Protein AF-A0A412KLX7-F1 (afdb_monomer)

pLDDT: mean 86.43, std 16.02, range [36.03, 97.81]

Nearest PDB structures (foldseek):
  3syl-assembly1_B  TM=7.889E-01  e=3.584E-02  Cereibacter sphaeroides

Foldseek 3Di:
DPPDDLADEDPLLVVLLVVVLVVCVVPDDPPDDNVVVVVLLVVQLLVLLVVVQVPDPDDDSCSVRYRYNSSNVRSVVVVVVVVVD

Solvent-accessible surface area (backbone atoms only — not comparable to full-atom values): 5005 Å² total; per-residue (Å²): 130,92,85,76,68,81,62,44,65,36,76,64,20,47,54,50,52,52,50,53,53,49,53,52,61,74,69,52,60,97,81,62,46,72,71,57,57,52,48,55,49,51,55,33,30,52,54,34,39,52,62,54,51,75,71,48,92,79,80,49,73,65,64,78,23,47,40,42,43,70,20,52,58,47,30,60,53,53,58,61,59,63,73,76,109

Organism: NCBI:txid40520

Structure (mmCIF, N/CA/C/O backbone):
data_AF-A0A412KLX7-F1
#
_entry.id   AF-A0A412KLX7-F1
#
loop_
_atom_site.group_PDB
_atom_site.id
_atom_site.type_symbol
_atom_site.label_atom_id
_atom_site.label_alt_id
_atom_site.label_comp_id
_atom_site.label_asym_id
_atom_site.label_entity_id
_atom_site.label_seq_id
_atom_site.pdbx_PDB_ins_code
_atom_site.Cartn_x
_atom_site.Cartn_y
_atom_site.Cartn_z
_atom_site.occupancy
_atom_site.B_iso_or_equiv
_atom_site.auth_seq_id
_atom_site.auth_comp_id
_atom_site.auth_asym_id
_atom_site.auth_atom_id
_atom_site.pdbx_PDB_model_num
ATOM 1 N N . MET A 1 1 ? -4.918 -20.441 1.713 1.00 36.03 1 MET A N 1
ATOM 2 C CA . MET A 1 1 ? -4.065 -19.254 1.946 1.00 36.03 1 MET A CA 1
ATOM 3 C C . MET A 1 1 ? -3.600 -18.780 0.585 1.00 36.03 1 MET A C 1
ATOM 5 O O . MET A 1 1 ? -3.071 -19.604 -0.142 1.00 36.03 1 MET A O 1
ATOM 9 N N . CYS A 1 2 ? -3.866 -17.535 0.189 1.00 42.09 2 CYS A N 1
ATOM 10 C CA . CYS A 1 2 ? -3.366 -17.015 -1.087 1.00 42.09 2 CYS A CA 1
ATOM 11 C C . CYS A 1 2 ? -1.856 -16.792 -0.948 1.00 42.09 2 CYS A C 1
ATOM 13 O O . CYS A 1 2 ? -1.448 -15.889 -0.224 1.00 42.09 2 CYS A O 1
ATOM 15 N N . VAL A 1 3 ? -1.049 -17.665 -1.557 1.00 49.94 3 VAL A N 1
ATOM 16 C CA . VAL A 1 3 ? 0.421 -17.665 -1.414 1.00 49.94 3 VAL A CA 1
ATOM 17 C C . VAL A 1 3 ? 1.115 -16.898 -2.551 1.00 49.94 3 VAL A C 1
ATOM 19 O O . VAL A 1 3 ? 2.315 -16.673 -2.489 1.00 49.94 3 VAL A O 1
ATOM 22 N N . GLU A 1 4 ? 0.374 -16.416 -3.550 1.00 53.06 4 GLU A N 1
ATOM 23 C CA . GLU A 1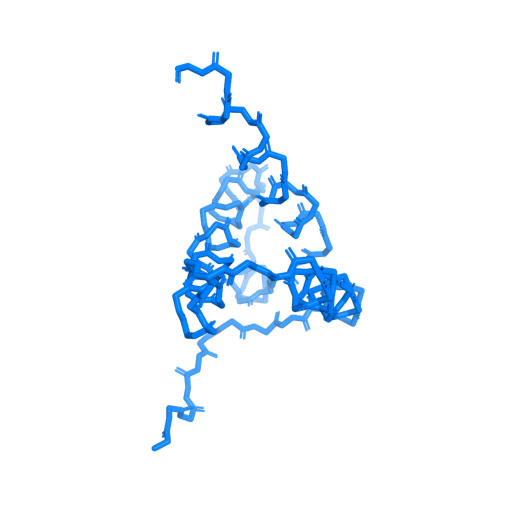 4 ? 0.930 -15.671 -4.686 1.00 53.06 4 GLU A CA 1
ATOM 24 C C . GLU A 1 4 ? 0.077 -14.430 -4.963 1.00 53.06 4 GLU A C 1
ATOM 26 O O . GLU A 1 4 ? -0.891 -14.459 -5.715 1.00 53.06 4 GLU A O 1
ATOM 31 N N . SER A 1 5 ? 0.403 -13.320 -4.302 1.00 59.12 5 SER A N 1
ATOM 32 C CA . SER A 1 5 ? 0.122 -12.008 -4.882 1.00 59.12 5 SER A CA 1
ATOM 33 C C . SER A 1 5 ? 1.374 -11.615 -5.654 1.00 59.12 5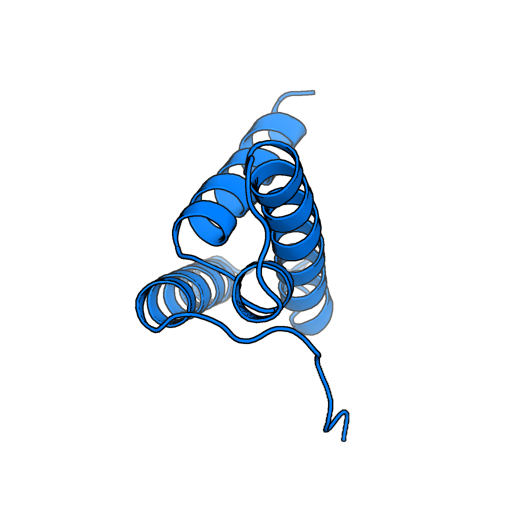 SER A C 1
ATOM 35 O O . SER A 1 5 ? 2.436 -11.492 -5.049 1.00 59.12 5 SER A O 1
ATOM 37 N N . ASP A 1 6 ? 1.252 -11.388 -6.964 1.00 80.62 6 ASP A N 1
ATOM 38 C CA . ASP A 1 6 ? 2.358 -10.945 -7.833 1.00 80.62 6 ASP A CA 1
ATOM 39 C C . ASP A 1 6 ? 2.945 -9.582 -7.426 1.00 80.62 6 ASP A C 1
ATOM 41 O O . ASP A 1 6 ? 3.971 -9.146 -7.950 1.00 80.62 6 ASP A O 1
ATOM 45 N N . TYR A 1 7 ? 2.292 -8.896 -6.486 1.00 89.62 7 TYR A N 1
ATOM 46 C CA . TYR A 1 7 ? 2.689 -7.586 -6.006 1.00 89.62 7 TYR A CA 1
ATOM 47 C C . TYR A 1 7 ? 3.462 -7.637 -4.693 1.00 89.62 7 TYR A C 1
ATOM 49 O O . TYR A 1 7 ? 3.025 -8.244 -3.715 1.00 89.62 7 TYR A O 1
ATOM 57 N N . VAL A 1 8 ? 4.568 -6.894 -4.655 1.00 92.94 8 VAL A N 1
ATOM 58 C CA . VAL A 1 8 ? 5.432 -6.730 -3.484 1.00 92.94 8 VAL A CA 1
ATOM 59 C C . VAL 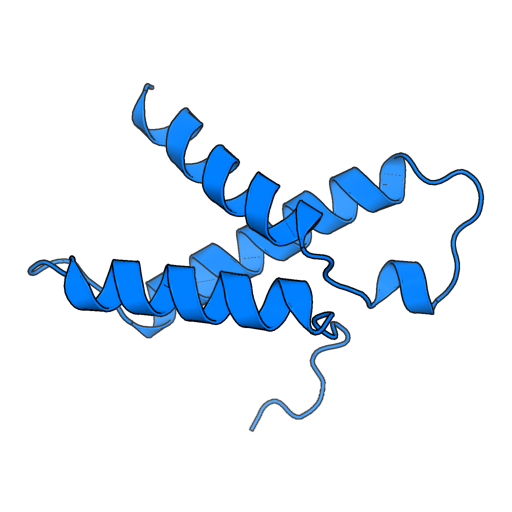A 1 8 ? 5.490 -5.253 -3.108 1.00 92.94 8 VAL A C 1
ATOM 61 O O . VAL A 1 8 ? 5.800 -4.395 -3.940 1.00 92.94 8 VAL A O 1
ATOM 64 N N . LEU A 1 9 ? 5.207 -4.946 -1.843 1.00 94.75 9 LEU A N 1
ATOM 65 C CA . LEU A 1 9 ? 5.353 -3.596 -1.304 1.00 94.75 9 LEU A CA 1
ATOM 66 C C . LEU A 1 9 ? 6.835 -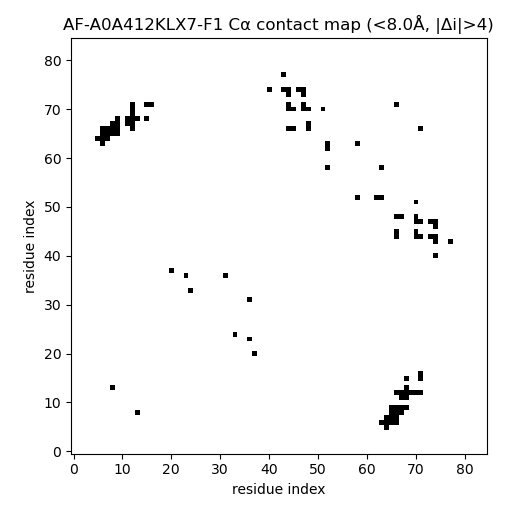3.253 -1.149 1.00 94.75 9 LEU A C 1
ATOM 68 O O . LEU A 1 9 ? 7.630 -4.061 -0.668 1.00 94.75 9 LEU A O 1
ATOM 72 N N . SER A 1 10 ? 7.219 -2.031 -1.514 1.00 96.25 10 SER A N 1
ATOM 73 C CA . SER A 1 10 ? 8.473 -1.487 -1.005 1.00 96.25 10 SER A CA 1
ATOM 74 C C . SER A 1 10 ? 8.340 -1.172 0.485 1.00 96.25 10 SER A C 1
ATOM 76 O O . SER A 1 10 ? 7.244 -0.941 0.993 1.00 96.25 10 SER A O 1
ATOM 78 N N . LYS A 1 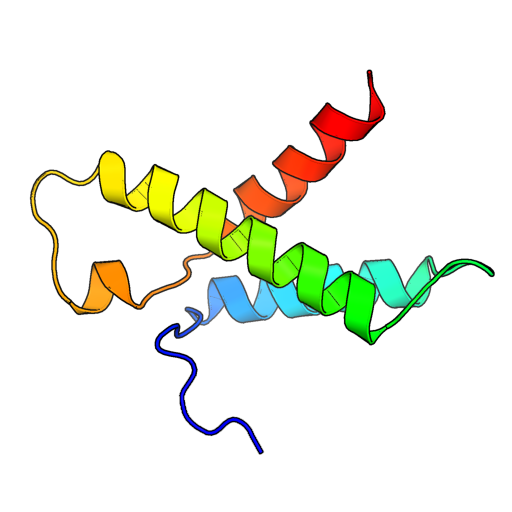11 ? 9.466 -1.118 1.202 1.00 96.31 11 LYS A N 1
ATOM 79 C CA . LYS A 1 11 ? 9.475 -0.871 2.653 1.00 96.31 11 LYS A CA 1
ATOM 80 C C . LYS A 1 11 ? 8.725 0.407 3.048 1.00 96.31 11 LYS A C 1
ATOM 82 O O . LYS A 1 11 ? 8.035 0.441 4.057 1.00 96.31 11 LYS A O 1
ATOM 87 N N . GLN A 1 12 ? 8.838 1.459 2.238 1.00 97.19 12 GLN A N 1
ATOM 88 C CA . GLN A 1 12 ? 8.109 2.707 2.472 1.00 97.19 12 GLN A CA 1
ATOM 89 C C . GLN A 1 12 ? 6.605 2.555 2.216 1.00 97.19 12 GLN A C 1
ATOM 91 O O . GLN A 1 12 ? 5.805 3.109 2.962 1.00 97.19 12 GLN A O 1
ATOM 96 N N . ALA A 1 13 ? 6.217 1.796 1.187 1.00 96.94 13 ALA A N 1
ATOM 97 C CA . ALA A 1 13 ? 4.815 1.515 0.903 1.00 96.94 13 ALA A CA 1
ATOM 98 C C . ALA A 1 13 ? 4.164 0.701 2.030 1.00 96.94 13 ALA A C 1
ATOM 100 O O . ALA A 1 13 ? 3.045 1.000 2.429 1.00 96.94 13 ALA A O 1
ATOM 101 N N . GLU A 1 14 ? 4.878 -0.283 2.579 1.00 96.94 14 GLU A N 1
ATOM 102 C CA . GLU A 1 14 ? 4.414 -1.079 3.716 1.00 96.94 14 GLU A CA 1
ATOM 103 C C . GLU A 1 14 ? 4.133 -0.210 4.948 1.00 96.94 14 GLU A C 1
ATOM 105 O O . GLU A 1 14 ? 3.053 -0.309 5.529 1.00 96.94 14 GLU A O 1
ATOM 110 N N . ILE A 1 15 ? 5.060 0.688 5.302 1.00 97.81 15 ILE A N 1
ATOM 111 C CA . ILE A 1 15 ? 4.893 1.620 6.427 1.00 97.81 15 ILE A CA 1
ATOM 112 C C . ILE A 1 15 ? 3.637 2.484 6.243 1.00 97.81 15 ILE A C 1
ATOM 114 O O . ILE A 1 15 ? 2.832 2.613 7.167 1.00 97.81 15 ILE A O 1
ATOM 118 N N . GLU A 1 16 ? 3.431 3.049 5.051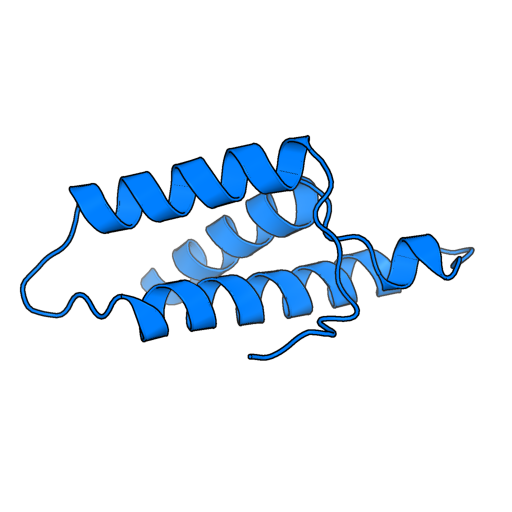 1.00 97.38 16 GLU A N 1
ATOM 119 C CA . GLU A 1 16 ? 2.257 3.891 4.785 1.00 97.38 16 GLU A CA 1
ATOM 120 C C . GLU A 1 16 ? 0.950 3.089 4.753 1.00 97.38 16 GLU A C 1
ATOM 122 O O . GLU A 1 16 ? -0.065 3.545 5.278 1.00 97.38 16 GLU A O 1
ATOM 127 N N . VAL A 1 17 ? 0.956 1.871 4.202 1.00 96.31 17 VAL A N 1
ATOM 128 C CA . VAL A 1 17 ? -0.213 0.979 4.234 1.00 96.31 17 VAL A CA 1
ATOM 129 C C . VAL A 1 17 ? -0.586 0.636 5.674 1.00 96.31 17 VAL A C 1
ATOM 131 O O . VAL A 1 17 ? -1.759 0.741 6.036 1.00 96.31 17 VAL A O 1
ATOM 134 N N . GLN A 1 18 ? 0.390 0.283 6.516 1.00 96.56 18 GLN A N 1
ATOM 135 C CA . GLN A 1 18 ? 0.153 0.013 7.936 1.00 96.56 18 GLN A CA 1
ATOM 136 C C . GLN A 1 18 ? -0.443 1.234 8.642 1.00 96.56 18 GLN A C 1
ATOM 138 O O . GLN A 1 18 ? -1.420 1.099 9.380 1.00 96.56 18 GLN A O 1
ATOM 143 N N . LYS A 1 19 ? 0.089 2.431 8.374 1.00 96.44 19 LYS A N 1
ATOM 144 C CA . LYS A 1 19 ? -0.441 3.687 8.913 1.00 96.44 19 LYS A CA 1
ATOM 145 C C . LYS A 1 19 ? -1.892 3.926 8.486 1.00 96.44 19 LYS A C 1
ATOM 147 O O . LYS A 1 19 ? -2.730 4.190 9.341 1.00 96.44 19 LYS A O 1
ATOM 152 N N . ILE A 1 20 ? -2.212 3.773 7.199 1.00 94.38 20 ILE A N 1
ATOM 153 C CA . ILE A 1 20 ? -3.581 3.938 6.679 1.00 94.38 20 ILE A CA 1
ATOM 154 C C . ILE A 1 20 ? -4.545 2.953 7.342 1.00 94.38 20 ILE A C 1
ATOM 156 O O . ILE A 1 20 ? -5.634 3.341 7.760 1.00 94.38 20 ILE A O 1
ATOM 160 N N . LEU A 1 21 ? -4.169 1.676 7.434 1.00 94.69 21 LEU A N 1
ATOM 161 C CA . LEU A 1 21 ? -5.023 0.657 8.044 1.00 94.69 21 LEU A CA 1
ATOM 162 C C . LEU A 1 21 ? -5.236 0.921 9.537 1.00 94.69 21 LEU A C 1
ATOM 164 O O . LEU A 1 21 ? -6.356 0.761 10.021 1.00 94.69 21 LEU A O 1
ATOM 168 N N . LYS A 1 22 ? -4.198 1.380 10.246 1.00 95.44 22 LYS A N 1
ATOM 169 C CA . LYS A 1 22 ? -4.300 1.795 11.647 1.00 95.44 22 LYS A CA 1
ATOM 170 C C . LYS A 1 22 ? -5.255 2.977 11.814 1.00 95.44 22 LYS A C 1
ATOM 172 O O . LYS A 1 22 ? -6.177 2.877 12.613 1.00 95.44 22 LYS A O 1
ATOM 177 N N . GLU A 1 23 ? -5.102 4.034 11.017 1.00 93.75 23 GLU A N 1
ATOM 178 C CA . GLU A 1 23 ? -5.993 5.205 11.040 1.00 93.75 23 GLU A CA 1
ATOM 179 C C . GLU A 1 23 ? -7.455 4.812 10.766 1.00 93.75 23 GLU A C 1
ATOM 181 O O . GLU A 1 23 ? -8.358 5.235 11.486 1.00 93.75 23 GLU A O 1
ATOM 186 N N . LYS A 1 24 ? -7.700 3.951 9.768 1.00 91.31 24 LYS A N 1
ATOM 187 C CA . LYS A 1 24 ? -9.046 3.434 9.466 1.00 91.31 24 LYS A CA 1
ATOM 188 C C . LYS A 1 24 ? -9.632 2.619 10.615 1.00 91.31 24 LYS A C 1
ATOM 190 O O . LYS A 1 24 ? -10.821 2.725 10.897 1.00 91.31 24 LYS A O 1
ATOM 195 N N . TYR A 1 25 ? -8.813 1.789 11.254 1.00 93.12 25 TYR A N 1
ATOM 196 C CA . TYR A 1 25 ? -9.246 0.986 12.388 1.00 93.12 25 TYR A CA 1
ATOM 197 C C . TYR A 1 25 ? -9.536 1.853 13.618 1.00 93.12 25 TYR A C 1
ATOM 199 O O . TYR A 1 25 ? -10.526 1.622 14.307 1.00 93.12 25 TYR A O 1
ATOM 207 N N . GLU A 1 26 ? -8.705 2.853 13.905 1.00 94.94 26 GLU A N 1
ATOM 208 C CA . GLU A 1 26 ? -8.896 3.782 15.024 1.00 94.94 26 GLU A CA 1
ATOM 209 C C . GLU A 1 26 ? -10.123 4.682 14.817 1.00 94.94 26 GLU A C 1
ATOM 211 O O . GLU A 1 26 ? -10.884 4.889 15.758 1.00 94.94 26 GLU A O 1
ATOM 216 N N . GLY A 1 27 ? -10.368 5.138 13.585 1.00 91.88 27 GLY A N 1
ATOM 217 C CA . GLY A 1 27 ? -11.532 5.945 13.200 1.00 91.88 27 GLY A CA 1
ATOM 218 C C . GLY A 1 27 ? -12.780 5.150 12.799 1.00 91.88 27 GLY A C 1
ATOM 219 O O . GLY A 1 27 ? -13.662 5.703 12.143 1.00 91.88 27 GLY A O 1
ATOM 220 N N . ARG A 1 28 ? -12.853 3.853 13.121 1.00 94.44 28 ARG A N 1
ATOM 221 C CA . ARG A 1 28 ? -13.948 2.978 12.681 1.00 94.44 28 ARG A CA 1
ATOM 222 C C . ARG A 1 28 ? -15.297 3.358 13.294 1.00 94.44 28 ARG A C 1
ATOM 224 O O . ARG A 1 28 ? -15.387 3.667 14.481 1.00 94.44 28 ARG A O 1
ATOM 231 N N . ASP A 1 29 ? -16.356 3.227 12.504 1.00 92.31 29 ASP A N 1
ATOM 232 C CA . ASP A 1 29 ? -17.744 3.400 12.933 1.00 92.31 29 ASP A CA 1
ATOM 233 C C . ASP A 1 29 ? -18.536 2.077 12.835 1.00 92.31 29 ASP A C 1
ATOM 235 O O . ASP A 1 29 ? -17.977 1.001 12.609 1.00 92.31 29 ASP A O 1
ATOM 239 N N . LYS A 1 30 ? -19.865 2.146 12.989 1.00 90.38 30 LYS A N 1
ATOM 240 C CA . LYS A 1 30 ? -20.766 0.985 12.866 1.00 90.38 30 LYS A CA 1
ATOM 241 C C . LYS A 1 30 ? -20.789 0.342 11.469 1.00 90.38 30 LYS A C 1
ATOM 243 O O . LYS A 1 30 ? -21.254 -0.786 11.340 1.00 90.38 30 LYS A O 1
ATOM 248 N N . ASN A 1 31 ? -20.338 1.052 10.435 1.00 89.12 31 ASN A N 1
ATOM 249 C CA . ASN A 1 31 ? -20.317 0.588 9.048 1.00 89.12 31 ASN A CA 1
ATOM 250 C C . ASN A 1 31 ? -18.948 0.020 8.646 1.00 89.12 31 ASN A C 1
ATOM 252 O O . ASN A 1 31 ? -18.794 -0.496 7.535 1.00 89.12 31 ASN A O 1
ATOM 256 N N . PHE A 1 32 ? -17.952 0.114 9.527 1.00 90.00 32 PHE A N 1
ATOM 257 C CA . PHE A 1 32 ? -16.603 -0.346 9.257 1.00 90.00 32 PHE A CA 1
ATOM 258 C C . PHE A 1 32 ? -16.553 -1.852 8.997 1.00 90.00 32 PHE A C 1
ATOM 260 O O . PHE A 1 32 ? -16.987 -2.676 9.804 1.00 90.00 32 PHE A O 1
ATOM 267 N N . ALA A 1 33 ? -15.956 -2.215 7.864 1.00 89.69 33 ALA A N 1
ATOM 268 C CA . ALA A 1 33 ? -15.841 -3.594 7.423 1.00 89.69 33 ALA A CA 1
ATOM 269 C C . ALA A 1 33 ? -14.377 -3.932 7.119 1.00 89.69 33 ALA A C 1
ATOM 271 O O . ALA A 1 33 ? -13.900 -3.661 6.022 1.00 89.69 33 ALA A O 1
ATOM 272 N N . ASN A 1 34 ? -13.687 -4.577 8.071 1.00 90.81 34 ASN A N 1
ATOM 273 C CA . ASN A 1 34 ? -12.258 -4.936 8.002 1.00 90.81 34 ASN A CA 1
ATOM 274 C C . ASN A 1 34 ? -11.798 -5.388 6.604 1.00 90.81 34 ASN A C 1
ATOM 276 O O . ASN A 1 34 ? -11.012 -4.713 5.943 1.00 90.81 34 ASN A O 1
ATOM 280 N N . ALA A 1 35 ? -12.324 -6.520 6.127 1.00 92.31 35 ALA A N 1
ATOM 281 C CA . ALA A 1 35 ? -11.904 -7.104 4.855 1.00 92.31 35 ALA A CA 1
ATOM 282 C C . ALA A 1 35 ? -12.234 -6.205 3.652 1.00 92.31 35 ALA A C 1
ATOM 284 O O . ALA A 1 35 ? -11.463 -6.148 2.696 1.00 92.31 35 ALA A O 1
ATOM 285 N N . ARG A 1 36 ? -13.353 -5.471 3.709 1.00 94.06 36 ARG A N 1
ATOM 286 C CA . ARG A 1 36 ? -13.751 -4.532 2.654 1.00 94.06 36 ARG A CA 1
ATOM 287 C C . ARG A 1 36 ? -12.806 -3.336 2.603 1.00 94.06 36 ARG A C 1
ATOM 289 O O . ARG A 1 36 ? -12.395 -2.948 1.520 1.00 94.06 36 ARG A O 1
ATOM 296 N N . GLU A 1 37 ? -12.410 -2.793 3.750 1.00 92.38 37 GLU A N 1
ATOM 297 C CA . GLU A 1 37 ? -11.480 -1.664 3.817 1.00 92.38 37 GLU A CA 1
ATOM 298 C C . GLU A 1 37 ? -10.093 -2.011 3.280 1.00 92.38 37 GLU A C 1
ATOM 300 O O . GLU A 1 37 ? -9.490 -1.202 2.567 1.00 92.38 37 GLU A O 1
ATOM 305 N N . VAL A 1 38 ? -9.614 -3.222 3.582 1.00 93.50 38 VAL A N 1
ATOM 306 C CA . VAL A 1 38 ? -8.357 -3.754 3.041 1.00 93.50 38 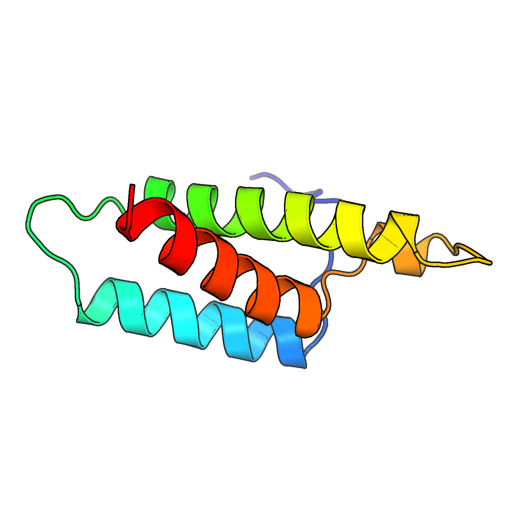VAL A CA 1
ATOM 307 C C . VAL A 1 38 ? -8.473 -3.980 1.534 1.00 93.50 38 VAL A C 1
ATOM 309 O O . VAL A 1 38 ? -7.600 -3.541 0.789 1.00 93.50 38 VAL A O 1
ATOM 312 N N . ARG A 1 39 ? -9.563 -4.602 1.066 1.00 93.31 39 ARG A N 1
ATOM 313 C CA . ARG A 1 39 ? -9.811 -4.825 -0.365 1.00 93.31 39 ARG A CA 1
ATOM 314 C C . ARG A 1 39 ? -9.871 -3.510 -1.144 1.00 93.31 39 ARG A C 1
ATOM 316 O O . ARG A 1 39 ? -9.186 -3.380 -2.151 1.00 93.31 39 ARG A O 1
ATOM 323 N N . ASN A 1 40 ? -10.624 -2.532 -0.647 1.00 92.06 40 ASN A N 1
ATOM 324 C CA . ASN A 1 40 ? -10.745 -1.211 -1.262 1.00 92.06 40 ASN A CA 1
ATOM 325 C C . ASN A 1 40 ? -9.378 -0.524 -1.386 1.00 92.06 40 ASN A C 1
ATOM 327 O O . ASN A 1 40 ? -9.083 0.083 -2.411 1.00 92.06 40 ASN A O 1
ATOM 331 N N . LEU A 1 41 ? -8.540 -0.613 -0.344 1.00 94.00 41 LEU A N 1
ATOM 332 C CA . LEU A 1 41 ? -7.181 -0.077 -0.389 1.00 94.00 41 LEU A CA 1
ATOM 333 C C . LEU A 1 41 ? -6.341 -0.802 -1.446 1.00 94.00 41 LEU A C 1
ATOM 335 O O . LEU A 1 41 ? -5.689 -0.146 -2.252 1.00 94.00 41 LEU A O 1
ATOM 339 N N . TYR A 1 42 ? -6.384 -2.133 -1.469 1.00 93.56 42 TYR A N 1
ATOM 340 C CA . TYR A 1 42 ? -5.648 -2.940 -2.438 1.00 93.56 42 TYR A CA 1
ATOM 341 C C . TYR A 1 42 ? -6.028 -2.601 -3.886 1.00 93.56 42 TYR A C 1
ATOM 343 O O . TYR A 1 42 ? -5.148 -2.322 -4.693 1.00 93.56 42 TYR A O 1
ATOM 351 N N . GLU A 1 43 ? -7.320 -2.529 -4.208 1.00 93.19 43 GLU A N 1
ATOM 352 C CA . GLU A 1 43 ? -7.793 -2.172 -5.554 1.00 93.19 43 GLU A CA 1
ATOM 353 C C . GLU A 1 43 ? -7.304 -0.774 -5.978 1.00 93.19 43 GLU A C 1
ATOM 355 O O . GLU A 1 43 ? -6.793 -0.604 -7.086 1.00 93.19 43 GLU A O 1
ATOM 360 N N . SER A 1 44 ? -7.352 0.217 -5.077 1.00 94.50 44 SER A N 1
ATOM 361 C CA . SER A 1 44 ? -6.807 1.557 -5.350 1.00 94.50 44 SER A CA 1
ATOM 362 C C . SER A 1 44 ? -5.284 1.560 -5.558 1.00 94.50 44 SER A C 1
ATOM 364 O O . SER A 1 44 ? -4.781 2.336 -6.374 1.00 94.50 44 SER A O 1
ATOM 366 N N . LEU A 1 45 ? -4.538 0.693 -4.863 1.00 95.25 45 LEU A N 1
ATOM 367 C CA . LEU A 1 45 ? -3.094 0.533 -5.073 1.00 95.25 45 LEU A CA 1
ATOM 368 C C . LEU A 1 45 ? -2.781 -0.027 -6.464 1.00 95.25 45 LEU A C 1
ATOM 370 O O . LEU A 1 45 ? -1.862 0.476 -7.112 1.00 95.25 45 LEU A O 1
ATOM 374 N N . ILE A 1 46 ? -3.548 -1.019 -6.932 1.00 9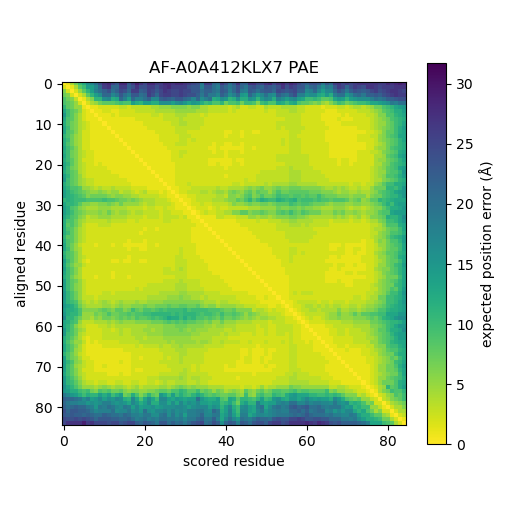3.75 46 ILE A N 1
ATOM 375 C CA . ILE A 1 46 ? -3.381 -1.601 -8.273 1.00 93.75 46 ILE A CA 1
ATOM 376 C C . ILE A 1 46 ? -3.663 -0.557 -9.357 1.00 93.75 46 ILE A C 1
ATOM 378 O O . ILE A 1 46 ? -2.846 -0.388 -10.261 1.00 93.75 46 ILE A O 1
ATOM 382 N N . ILE A 1 47 ? -4.753 0.208 -9.231 1.00 93.69 47 ILE A N 1
ATOM 383 C CA . ILE A 1 47 ? -5.087 1.292 -10.172 1.00 93.69 47 ILE A CA 1
ATOM 384 C C . ILE A 1 47 ? -3.961 2.329 -10.214 1.00 93.69 47 ILE A C 1
ATOM 386 O O . ILE A 1 47 ? -3.441 2.657 -11.281 1.00 93.69 47 ILE A O 1
ATOM 390 N N . SER A 1 48 ? -3.509 2.795 -9.047 1.00 95.25 48 SER A N 1
ATOM 391 C CA . SER A 1 48 ? -2.424 3.773 -8.996 1.00 95.25 48 SER A CA 1
ATOM 392 C C . SER A 1 48 ? -1.110 3.236 -9.576 1.00 95.25 48 SER A C 1
ATOM 394 O O . SER A 1 48 ? -0.300 3.992 -10.124 1.00 95.25 48 SER A O 1
ATOM 396 N N . GLN A 1 49 ? -0.856 1.939 -9.434 1.00 95.25 49 GLN A N 1
ATOM 397 C CA . GLN A 1 49 ? 0.330 1.308 -9.988 1.00 95.25 49 GLN A CA 1
ATOM 398 C C . GLN A 1 49 ? 0.267 1.180 -11.508 1.00 95.25 49 GLN A C 1
ATOM 400 O O . GLN A 1 49 ? 1.269 1.494 -12.157 1.00 95.25 49 GLN A O 1
ATOM 405 N N . ALA A 1 50 ? -0.897 0.855 -12.068 1.00 93.62 50 ALA A N 1
ATOM 406 C CA . ALA A 1 50 ? -1.122 0.878 -13.507 1.00 93.62 50 ALA A CA 1
ATOM 407 C C . ALA A 1 50 ? -0.862 2.281 -14.088 1.00 93.62 50 ALA A C 1
ATOM 409 O O . ALA A 1 50 ? -0.080 2.420 -15.031 1.00 93.62 50 ALA A O 1
ATOM 410 N N . ASP A 1 51 ? -1.392 3.332 -13.451 1.00 94.06 51 ASP A N 1
ATOM 411 C CA . ASP A 1 51 ? -1.157 4.729 -13.854 1.00 94.06 51 ASP A CA 1
ATOM 412 C C . ASP A 1 51 ? 0.325 5.123 -13.804 1.00 94.06 51 ASP A C 1
ATOM 414 O O . ASP A 1 51 ? 0.821 5.878 -14.647 1.00 94.06 51 ASP A O 1
ATOM 418 N N . ARG A 1 52 ? 1.052 4.633 -12.792 1.00 94.38 52 ARG A N 1
ATOM 419 C CA . ARG A 1 52 ? 2.496 4.858 -12.657 1.00 94.38 52 ARG A CA 1
ATOM 420 C C . ARG A 1 52 ? 3.264 4.157 -13.775 1.00 94.38 52 ARG A C 1
ATOM 422 O O . ARG A 1 52 ? 4.161 4.761 -14.355 1.00 94.38 52 ARG A O 1
ATOM 429 N N . ILE A 1 53 ? 2.928 2.902 -14.062 1.00 94.56 53 ILE A N 1
ATOM 430 C CA . ILE A 1 53 ? 3.577 2.073 -15.086 1.00 94.56 53 ILE A CA 1
ATOM 431 C C . ILE A 1 53 ? 3.372 2.629 -16.480 1.00 94.56 53 ILE A C 1
ATOM 433 O O . ILE A 1 53 ? 4.334 2.689 -17.241 1.00 94.56 53 ILE A O 1
ATOM 437 N N . TYR A 1 54 ? 2.162 3.095 -16.786 1.00 93.06 54 TYR A N 1
ATOM 438 C CA . TYR A 1 54 ? 1.834 3.688 -18.079 1.00 93.06 54 TYR A CA 1
ATOM 439 C C . TYR A 1 54 ? 2.772 4.850 -18.456 1.00 93.06 54 TYR A C 1
ATOM 441 O O . TYR A 1 54 ? 3.034 5.101 -19.628 1.00 93.06 54 TYR A O 1
ATOM 449 N N . LYS A 1 55 ? 3.329 5.544 -17.455 1.00 91.38 55 LYS A N 1
ATOM 450 C CA . LYS A 1 55 ? 4.230 6.691 -17.632 1.00 91.38 55 LYS A CA 1
ATOM 451 C C . LYS A 1 55 ? 5.716 6.309 -17.715 1.00 91.38 55 LYS A C 1
ATOM 453 O O . LYS A 1 55 ? 6.551 7.183 -17.944 1.00 91.38 55 LYS A O 1
ATOM 458 N N . IL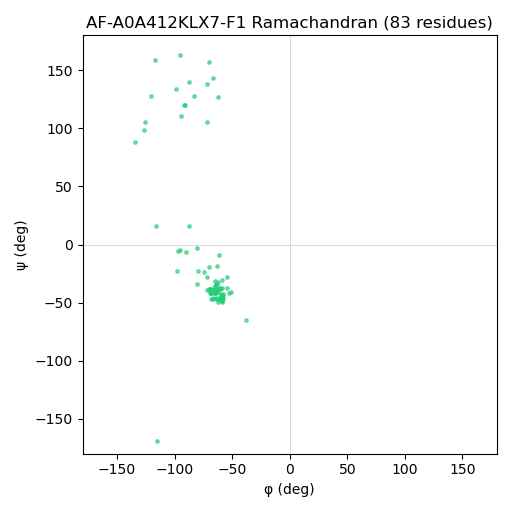E A 1 56 ? 6.081 5.042 -17.505 1.00 91.88 56 ILE A N 1
ATOM 459 C CA . ILE A 1 56 ? 7.479 4.591 -17.497 1.00 91.88 56 ILE A CA 1
ATOM 460 C C . ILE A 1 56 ? 7.900 4.159 -18.906 1.00 91.88 56 ILE A C 1
ATOM 462 O O . ILE A 1 56 ? 7.371 3.204 -19.461 1.00 91.88 56 ILE A O 1
ATOM 466 N N . LYS A 1 57 ? 8.921 4.828 -19.458 1.00 89.44 57 LYS A N 1
ATOM 467 C CA . LYS A 1 57 ? 9.440 4.561 -20.812 1.00 89.44 57 LYS A CA 1
ATOM 468 C C . LYS A 1 57 ? 10.081 3.174 -20.971 1.00 89.44 57 LYS A C 1
ATOM 470 O O . LYS A 1 57 ? 9.954 2.565 -22.026 1.00 89.44 57 LYS A O 1
ATOM 475 N N . TYR A 1 58 ? 10.772 2.687 -19.940 1.00 89.44 58 TYR A N 1
ATOM 476 C CA . TYR A 1 58 ? 11.441 1.383 -19.950 1.00 89.44 58 TYR A CA 1
ATOM 477 C C . TYR A 1 58 ? 10.981 0.561 -18.751 1.00 89.44 58 TYR A C 1
ATOM 479 O O . TYR A 1 58 ? 11.358 0.835 -17.610 1.00 89.44 58 TYR A O 1
ATOM 487 N N . LEU A 1 59 ? 10.130 -0.426 -19.013 1.00 89.25 59 LEU A N 1
ATOM 488 C CA . LEU A 1 59 ? 9.548 -1.277 -17.983 1.00 89.25 59 LEU A CA 1
ATOM 489 C C . LEU A 1 59 ? 10.442 -2.478 -17.685 1.00 89.25 59 LEU A C 1
ATOM 491 O O . LEU A 1 59 ? 10.992 -3.108 -18.584 1.00 89.25 59 LEU A O 1
ATOM 495 N N . SER A 1 60 ? 10.543 -2.818 -16.403 1.00 90.62 60 SER A N 1
ATOM 496 C CA . SER A 1 60 ? 11.158 -4.060 -15.934 1.00 90.62 60 SER A CA 1
ATOM 497 C C . SER A 1 60 ? 10.116 -4.915 -15.218 1.00 90.62 60 SER A C 1
ATOM 499 O O . SER A 1 60 ? 9.139 -4.380 -14.690 1.00 90.62 60 SER A O 1
ATOM 501 N N . LYS A 1 61 ? 10.349 -6.230 -15.113 1.00 88.44 61 LYS A N 1
ATOM 502 C CA . LYS A 1 61 ? 9.491 -7.128 -14.319 1.00 88.44 61 LYS A CA 1
ATOM 503 C C . LYS A 1 61 ? 9.301 -6.615 -12.884 1.00 88.44 61 LYS A C 1
ATOM 505 O O . LYS A 1 61 ? 8.183 -6.571 -12.387 1.00 88.44 61 LYS A O 1
ATOM 510 N N . ASN A 1 62 ? 10.369 -6.123 -12.254 1.00 88.38 62 ASN A N 1
ATOM 511 C CA . ASN A 1 62 ? 10.291 -5.526 -10.918 1.00 88.38 62 ASN A CA 1
ATOM 512 C C . ASN A 1 62 ? 9.370 -4.300 -10.877 1.00 88.38 62 ASN A C 1
ATOM 514 O O . ASN A 1 62 ? 8.633 -4.124 -9.912 1.00 88.38 62 ASN A O 1
ATOM 518 N N . SER A 1 63 ? 9.369 -3.468 -11.921 1.00 87.69 63 SER A N 1
ATOM 519 C CA . SER A 1 63 ? 8.468 -2.313 -12.018 1.00 87.69 63 SER A CA 1
ATOM 520 C C . SER A 1 63 ? 6.996 -2.733 -12.064 1.00 87.69 63 SER A C 1
ATOM 522 O O . SER A 1 63 ? 6.176 -2.032 -11.470 1.00 87.69 63 SER A O 1
ATOM 524 N N . LEU A 1 64 ? 6.695 -3.866 -12.718 1.00 91.06 64 LEU A N 1
ATOM 525 C CA . LEU A 1 64 ? 5.354 -4.460 -12.830 1.00 91.06 64 LEU A CA 1
ATOM 526 C C . LEU A 1 64 ? 4.856 -5.084 -11.521 1.00 91.06 64 LEU A C 1
ATOM 528 O O . LEU A 1 64 ? 3.653 -5.125 -11.292 1.00 91.06 64 LEU A O 1
ATOM 532 N N . MET A 1 65 ? 5.769 -5.540 -10.663 1.00 92.38 65 MET A N 1
ATOM 533 C CA . MET A 1 65 ? 5.438 -6.213 -9.401 1.00 92.38 65 MET A CA 1
ATOM 534 C C . MET A 1 65 ? 5.483 -5.269 -8.190 1.00 92.38 65 MET A C 1
ATOM 536 O O . MET A 1 65 ? 4.870 -5.531 -7.161 1.00 92.38 65 MET A O 1
ATOM 540 N N . ARG A 1 66 ? 6.217 -4.154 -8.261 1.00 94.19 66 ARG A N 1
ATOM 541 C CA . ARG A 1 66 ? 6.411 -3.275 -7.098 1.00 94.19 66 ARG A CA 1
ATOM 542 C C . ARG A 1 66 ? 5.257 -2.302 -6.887 1.00 94.19 66 ARG A C 1
ATOM 544 O O . ARG A 1 66 ? 4.923 -1.510 -7.771 1.00 94.19 66 ARG A O 1
ATOM 551 N N . LEU A 1 67 ? 4.727 -2.298 -5.669 1.00 96.06 67 LEU A N 1
ATOM 552 C CA . LEU A 1 67 ? 3.899 -1.225 -5.130 1.00 96.06 67 LEU A CA 1
ATOM 553 C C . LEU A 1 67 ? 4.804 -0.275 -4.345 1.00 96.06 67 LEU A C 1
ATOM 555 O O . LEU A 1 67 ? 5.363 -0.634 -3.310 1.00 96.06 67 LEU A O 1
ATOM 559 N N . GLU A 1 68 ? 4.987 0.927 -4.881 1.00 96.62 68 GLU A N 1
ATOM 560 C CA . GLU A 1 68 ? 5.852 1.950 -4.297 1.00 96.62 68 GLU A CA 1
ATOM 561 C C . GLU A 1 68 ? 5.049 2.915 -3.421 1.00 96.62 68 GLU A C 1
ATOM 563 O O . GLU A 1 68 ? 3.831 3.023 -3.564 1.00 96.62 68 GLU A O 1
ATOM 568 N N . LYS A 1 69 ? 5.727 3.675 -2.549 1.00 96.81 69 LYS A N 1
ATOM 569 C CA . LYS A 1 69 ? 5.072 4.661 -1.669 1.00 96.81 69 LYS A CA 1
ATOM 570 C C . LYS A 1 69 ? 4.140 5.604 -2.440 1.00 96.81 69 LYS A C 1
ATOM 572 O O . LYS A 1 69 ? 3.021 5.848 -2.011 1.00 96.81 69 LYS A O 1
ATOM 577 N N . ILE A 1 70 ? 4.559 6.048 -3.627 1.00 96.00 70 ILE A N 1
ATOM 578 C CA . ILE A 1 70 ? 3.747 6.912 -4.495 1.00 96.00 70 ILE A CA 1
ATOM 579 C C . ILE A 1 70 ? 2.407 6.271 -4.894 1.00 96.00 70 ILE A C 1
ATOM 581 O O . ILE A 1 70 ? 1.423 6.980 -5.075 1.00 96.00 70 ILE A O 1
ATOM 585 N N . ASN A 1 71 ? 2.335 4.939 -5.006 1.00 96.25 71 ASN A N 1
ATOM 586 C CA . ASN A 1 71 ? 1.077 4.246 -5.278 1.00 96.25 71 ASN A CA 1
ATOM 587 C C . ASN A 1 71 ? 0.128 4.336 -4.081 1.00 96.25 71 ASN A C 1
ATOM 589 O O . ASN A 1 71 ? -1.068 4.547 -4.260 1.00 96.25 71 ASN A O 1
ATOM 593 N N . VAL A 1 72 ? 0.676 4.251 -2.868 1.00 96.12 72 VAL A N 1
ATOM 594 C CA . VAL A 1 72 ? -0.067 4.408 -1.612 1.00 96.12 72 VAL A CA 1
ATOM 595 C C . VAL A 1 72 ? -0.556 5.844 -1.429 1.00 96.12 72 VAL A C 1
ATOM 597 O O . VAL A 1 72 ? -1.737 6.059 -1.155 1.00 96.12 72 VAL A O 1
ATOM 600 N N . ASP A 1 73 ? 0.319 6.824 -1.654 1.00 94.50 73 ASP A N 1
ATOM 601 C CA . ASP A 1 73 ? -0.014 8.248 -1.550 1.00 94.50 73 ASP A CA 1
ATOM 602 C C . ASP A 1 73 ? -1.141 8.625 -2.529 1.00 94.50 73 ASP A C 1
ATOM 604 O O . ASP A 1 73 ? -2.116 9.283 -2.166 1.00 94.50 73 ASP A O 1
ATOM 608 N N . ASN A 1 74 ? -1.054 8.148 -3.772 1.00 92.81 74 ASN A N 1
ATOM 609 C CA . ASN A 1 74 ? -2.077 8.379 -4.788 1.00 92.81 74 ASN A CA 1
ATOM 610 C C . ASN A 1 74 ? -3.390 7.651 -4.473 1.00 92.81 74 ASN A C 1
ATOM 612 O O . ASN A 1 74 ? -4.455 8.248 -4.613 1.00 92.81 74 ASN A O 1
ATOM 616 N N . ALA A 1 75 ? -3.337 6.398 -4.007 1.00 91.06 75 ALA A N 1
ATOM 617 C CA . ALA A 1 75 ? -4.525 5.648 -3.595 1.00 91.06 75 ALA A CA 1
ATOM 618 C C . ALA A 1 75 ? -5.293 6.356 -2.464 1.00 91.06 75 ALA A C 1
ATOM 620 O O . ALA A 1 75 ? -6.524 6.398 -2.479 1.00 91.06 75 ALA A O 1
ATOM 621 N N . ARG A 1 76 ? -4.577 6.983 -1.520 1.00 84.88 76 ARG A N 1
ATOM 622 C CA . ARG A 1 76 ? -5.175 7.815 -0.464 1.00 84.88 76 ARG A CA 1
ATOM 623 C C . ARG A 1 76 ? -5.912 9.034 -1.037 1.00 84.88 76 ARG A C 1
ATOM 625 O O . ARG A 1 76 ? -6.986 9.378 -0.550 1.00 84.88 76 ARG A O 1
ATOM 632 N N . ASN A 1 77 ? -5.371 9.645 -2.090 1.00 79.06 77 ASN A N 1
ATOM 633 C CA . ASN A 1 77 ? -5.949 10.823 -2.746 1.00 79.06 77 ASN A CA 1
ATOM 634 C C . ASN A 1 77 ? -7.109 10.503 -3.707 1.00 79.06 77 ASN A C 1
ATOM 636 O O . ASN A 1 77 ? -7.931 11.373 -3.980 1.00 79.06 77 ASN A O 1
ATOM 640 N N . LEU A 1 78 ? -7.212 9.276 -4.229 1.00 66.44 78 LEU A N 1
ATOM 641 C CA . LEU A 1 78 ? -8.370 8.860 -5.035 1.00 66.44 78 LEU A CA 1
ATOM 642 C C . LEU A 1 78 ? -9.654 8.868 -4.191 1.00 66.44 78 LEU A C 1
ATOM 644 O O . LEU A 1 78 ? -10.675 9.403 -4.615 1.00 66.44 78 LEU A O 1
ATOM 648 N N . LYS A 1 79 ? -9.565 8.390 -2.944 1.00 59.69 79 LYS A N 1
ATOM 649 C CA . LYS A 1 79 ? -10.681 8.385 -1.987 1.00 59.69 79 LYS A CA 1
ATOM 650 C C . LYS A 1 79 ? -11.152 9.784 -1.587 1.00 59.69 79 LYS A C 1
ATOM 652 O O . LYS A 1 79 ? -12.335 9.959 -1.316 1.00 59.69 79 LYS A O 1
ATOM 657 N N . SER A 1 80 ? -10.262 10.779 -1.544 1.00 57.12 80 SER A N 1
ATOM 658 C CA . SER A 1 80 ? -10.661 12.148 -1.195 1.00 57.12 80 SER A CA 1
ATOM 659 C C . SER A 1 80 ? -11.406 12.857 -2.324 1.00 57.12 80 SER A C 1
ATOM 661 O O . SER A 1 80 ? -12.184 13.755 -2.033 1.00 57.12 80 SER A O 1
ATOM 663 N N . LYS A 1 81 ? -11.228 12.455 -3.591 1.00 49.12 81 LYS A N 1
ATOM 664 C CA . LYS A 1 81 ? -11.960 13.035 -4.730 1.00 49.12 81 LYS A CA 1
ATOM 665 C C . LYS A 1 81 ? -13.369 12.466 -4.906 1.00 49.12 81 LYS A C 1
ATOM 667 O O . LYS A 1 81 ? -14.261 13.210 -5.288 1.00 49.12 81 LYS A O 1
ATOM 672 N N . GLU A 1 82 ? -13.580 11.187 -4.594 1.00 50.72 82 GLU A N 1
ATOM 673 C CA . GLU A 1 82 ? -14.912 10.556 -4.644 1.00 50.72 82 GLU A CA 1
ATOM 674 C C . GLU A 1 82 ? -15.854 11.053 -3.533 1.00 50.72 82 GLU A C 1
ATOM 676 O O . GLU A 1 82 ? -17.063 10.926 -3.658 1.00 50.72 82 GLU A O 1
ATOM 681 N N . ALA A 1 83 ? -15.321 11.650 -2.461 1.00 49.62 83 ALA A N 1
ATOM 682 C CA . ALA A 1 83 ? -16.109 12.188 -1.349 1.00 49.62 83 ALA A CA 1
ATOM 683 C C . ALA A 1 83 ? -16.721 13.586 -1.609 1.00 49.62 83 ALA A C 1
ATOM 685 O O . ALA A 1 83 ? -17.423 14.104 -0.743 1.00 49.62 83 ALA A O 1
ATOM 686 N N . PHE A 1 84 ? -16.441 14.208 -2.762 1.00 42.16 84 PHE A N 1
ATOM 687 C CA . PHE A 1 84 ? -16.916 15.552 -3.139 1.00 42.16 84 PHE A CA 1
ATOM 688 C C . PHE A 1 84 ? -17.848 15.560 -4.367 1.00 42.16 84 PHE A C 1
ATOM 690 O O . PHE A 1 84 ? -18.059 16.621 -4.957 1.00 42.16 84 PHE A O 1
ATOM 697 N N . ILE A 1 85 ? -18.397 14.405 -4.759 1.00 39.12 85 ILE A N 1
ATOM 698 C CA . ILE A 1 85 ? -19.396 14.278 -5.835 1.00 39.12 85 ILE A CA 1
ATOM 699 C C . ILE A 1 85 ? -20.683 13.696 -5.256 1.00 39.12 85 ILE A C 1
ATOM 701 O O . ILE A 1 85 ? -20.578 12.722 -4.478 1.00 39.12 85 ILE A O 1
#

InterPro domains:
  IPR041627 CbbX, AAA lid domain [PF17866] (1-75)

Secondary structure (DSSP, 8-state):
-----S-EE-HHHHHHHHHHHHHHHHT--TT--HHHHHHHHHHHHHHHHHHHHHT-SS--HHHHHEE-HHHHHHHHHHHHHHTT-

Sequence (85 aa):
MCVESDYVLSKQAEIEVQKILKEKYEGRDKNFANAREVRNLYESLIISQADRIYKIKYLSKNSLMRLEKINVDNARNLKSKEAFI

Radius of gyration: 13.83 Å; Cα contacts (8 Å, |Δi|>4): 56; chains: 1; bounding box: 32×35×36 Å

Mean predicted aligned error: 5.85 Å